Protein AF-A0A161J6Y2-F1 (afdb_monomer_lite)

Organism: NCBI:txid1221500

Radius of gyration: 26.98 Å; chains: 1; bounding box: 71×29×61 Å

Sequence (104 aa):
MTLVLTTNSKDEVVYITVKSNDSNDEGKLYDGTIPGEEVIFGKRAILKYDTTNKTLYYEYEDRPFTPEEKIQQLEAELTVSKEDNVSNMLAITELYEMILGGGA

Structure (mmCIF, N/CA/C/O backbone):
data_AF-A0A161J6Y2-F1
#
_entry.id   AF-A0A161J6Y2-F1
#
loop_
_atom_site.group_PDB
_atom_site.id
_atom_site.type_symbol
_atom_site.label_atom_id
_atom_site.label_alt_id
_atom_site.label_comp_id
_atom_site.label_asym_id
_atom_site.label_entity_id
_atom_site.label_seq_id
_atom_site.pdbx_PDB_ins_code
_atom_site.Cartn_x
_atom_site.Cartn_y
_atom_site.Cartn_z
_atom_site.occupancy
_atom_site.B_iso_or_equiv
_atom_site.auth_seq_id
_atom_site.auth_comp_id
_atom_site.auth_asym_id
_atom_site.auth_atom_id
_atom_site.pdbx_PDB_model_num
ATOM 1 N N . MET A 1 1 ? -16.263 -11.745 15.194 1.00 58.75 1 MET A N 1
ATOM 2 C CA . MET A 1 1 ? -15.990 -10.455 15.852 1.00 58.75 1 MET A CA 1
ATOM 3 C C . MET A 1 1 ? -16.229 -9.384 14.814 1.00 58.75 1 MET A C 1
ATOM 5 O O . MET A 1 1 ? -15.590 -9.423 13.769 1.00 58.75 1 MET A O 1
ATOM 9 N N . THR A 1 2 ? -17.194 -8.506 15.062 1.00 57.44 2 THR A N 1
ATOM 10 C CA . THR A 1 2 ? -17.635 -7.485 14.107 1.00 57.44 2 THR A CA 1
ATOM 11 C C . THR A 1 2 ? -17.410 -6.118 14.730 1.00 57.44 2 THR A C 1
ATOM 13 O O . THR A 1 2 ? -17.872 -5.858 15.842 1.00 57.44 2 THR A O 1
ATOM 16 N N . LEU A 1 3 ? -16.694 -5.247 14.023 1.00 65.00 3 LEU A N 1
ATOM 17 C CA . LEU A 1 3 ? -16.518 -3.853 14.416 1.00 65.00 3 LEU A CA 1
ATOM 18 C C . LEU A 1 3 ? -17.665 -3.038 13.820 1.00 65.00 3 LEU A C 1
ATOM 20 O O . LEU A 1 3 ? -17.924 -3.114 12.621 1.00 65.00 3 LEU A O 1
ATOM 24 N N . VAL A 1 4 ? -18.364 -2.282 14.662 1.00 68.69 4 VAL A N 1
ATOM 25 C CA . VAL A 1 4 ? -19.379 -1.320 14.230 1.00 68.69 4 VAL A CA 1
ATOM 26 C C . VAL A 1 4 ? -18.808 0.072 14.445 1.00 68.69 4 VAL A C 1
ATOM 28 O O . VAL A 1 4 ? -18.500 0.457 15.572 1.00 68.69 4 VAL A O 1
ATOM 31 N N . LEU A 1 5 ? -18.643 0.800 13.348 1.00 70.69 5 LEU A N 1
ATOM 32 C CA . LEU A 1 5 ? -18.169 2.177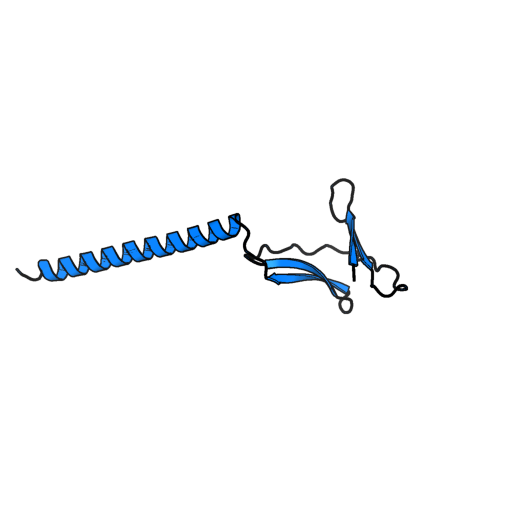 13.338 1.00 70.69 5 LEU A CA 1
ATOM 33 C C . LEU A 1 5 ? -19.388 3.098 13.454 1.00 70.69 5 LEU A C 1
ATOM 35 O O . LEU A 1 5 ? -20.336 2.957 12.683 1.00 70.69 5 LEU A O 1
ATOM 39 N N . THR A 1 6 ? -19.363 4.030 14.402 1.00 68.44 6 THR A N 1
ATOM 40 C CA . THR A 1 6 ? -20.361 5.101 14.505 1.00 68.44 6 THR A CA 1
ATOM 41 C C . THR A 1 6 ? -19.723 6.394 14.023 1.00 68.44 6 THR A C 1
ATOM 43 O O . THR A 1 6 ? -18.745 6.841 14.621 1.00 68.44 6 THR A O 1
ATOM 46 N N . THR A 1 7 ? -20.267 6.997 12.966 1.00 63.91 7 THR A N 1
ATOM 47 C CA . THR A 1 7 ? -19.792 8.269 12.405 1.00 63.91 7 THR A CA 1
ATOM 48 C C . THR A 1 7 ? -20.672 9.455 12.821 1.00 63.91 7 THR A C 1
ATOM 50 O O . THR A 1 7 ? -21.828 9.279 13.210 1.00 63.91 7 THR A O 1
ATOM 53 N N . ASN A 1 8 ? -20.122 10.675 12.786 1.00 67.56 8 ASN A N 1
ATOM 54 C CA . ASN A 1 8 ? -20.880 11.918 12.964 1.00 67.56 8 ASN A CA 1
ATOM 55 C C . ASN A 1 8 ? -21.504 12.385 11.633 1.00 67.56 8 ASN A C 1
ATOM 57 O O . ASN A 1 8 ? -21.364 11.747 10.595 1.00 67.56 8 ASN A O 1
ATOM 61 N N . SER A 1 9 ? -22.162 13.548 11.644 1.00 67.06 9 SER A N 1
ATOM 62 C CA . SER A 1 9 ? -22.773 14.157 10.452 1.00 67.06 9 SER A CA 1
ATOM 63 C C . SER A 1 9 ? -21.779 14.623 9.373 1.00 67.06 9 SER A C 1
ATOM 65 O O . SER A 1 9 ? -22.205 15.218 8.387 1.00 67.06 9 SER A O 1
ATOM 67 N N . LYS A 1 10 ? -20.471 14.433 9.580 1.00 68.31 10 LYS A N 1
ATOM 68 C CA . LYS A 1 10 ? -19.391 14.697 8.620 1.00 68.31 10 LYS A CA 1
ATOM 69 C C . LYS A 1 10 ? -18.697 13.407 8.157 1.00 68.31 10 LYS A C 1
ATOM 71 O O . LYS A 1 10 ? -17.611 13.485 7.597 1.00 68.31 10 LYS A O 1
ATOM 76 N N . ASP A 1 11 ? -19.290 12.245 8.434 1.00 62.75 11 ASP A N 1
ATOM 77 C CA . ASP A 1 11 ? -18.718 10.917 8.175 1.00 62.75 11 ASP A CA 1
ATOM 78 C C . ASP A 1 11 ? -17.394 10.630 8.914 1.00 62.75 11 ASP A C 1
ATOM 80 O O . ASP A 1 11 ? -16.688 9.671 8.605 1.00 62.75 11 ASP A O 1
ATOM 84 N N . GLU A 1 12 ? -17.070 11.400 9.957 1.00 55.62 12 GLU A N 1
ATOM 85 C CA . GLU A 1 12 ? -15.912 11.136 10.815 1.00 55.62 12 GLU A CA 1
ATOM 86 C C . GLU A 1 12 ? -16.287 10.085 11.864 1.00 55.62 12 GLU A C 1
ATOM 88 O O . GLU A 1 12 ? -17.325 10.204 12.522 1.00 55.62 12 GLU A O 1
ATOM 93 N N . VAL A 1 13 ? -15.454 9.059 12.052 1.00 61.81 13 VAL A N 1
ATOM 94 C CA . VAL A 1 13 ? -15.701 8.021 13.064 1.00 61.81 13 VAL A CA 1
ATOM 95 C C . VAL A 1 13 ? -15.553 8.618 14.466 1.00 61.81 13 VAL A C 1
ATOM 97 O O . VAL A 1 13 ? -14.504 9.149 14.819 1.00 61.81 13 VAL A O 1
ATOM 100 N N . VAL A 1 14 ? -16.609 8.503 15.268 1.00 59.06 14 VAL A N 1
ATOM 101 C CA . VAL A 1 14 ? -16.695 9.040 16.635 1.00 59.06 14 VAL A CA 1
ATOM 102 C C . VAL A 1 14 ? -16.450 7.951 17.671 1.00 59.06 14 VAL A C 1
ATOM 104 O O . VAL A 1 14 ? -15.758 8.184 18.653 1.00 59.06 14 VAL A O 1
ATOM 107 N N . TYR A 1 15 ? -17.002 6.754 17.450 1.00 60.53 15 TYR A N 1
ATOM 108 C CA . TYR A 1 15 ? -16.847 5.614 18.354 1.00 60.53 15 TYR A CA 1
ATOM 109 C C . TYR A 1 15 ? -16.748 4.308 17.572 1.00 60.53 15 TYR A C 1
ATOM 111 O O . TYR A 1 15 ? -17.427 4.122 16.558 1.00 60.53 15 TYR A O 1
ATOM 119 N N . ILE A 1 16 ? -15.954 3.371 18.092 1.00 65.38 16 ILE A N 1
ATOM 120 C CA . ILE A 1 16 ? -15.912 1.991 17.604 1.00 65.38 16 ILE A CA 1
ATOM 121 C C . ILE A 1 16 ? -16.551 1.094 18.656 1.00 65.38 16 ILE A C 1
ATOM 123 O O . ILE A 1 16 ? -16.098 1.042 19.799 1.00 65.38 16 ILE A O 1
ATOM 127 N N . THR A 1 17 ? -17.607 0.386 18.258 1.00 64.50 17 THR A N 1
ATOM 128 C CA . THR A 1 17 ? -18.232 -0.657 19.070 1.00 64.50 17 THR A CA 1
ATOM 129 C C . THR A 1 17 ? -17.706 -2.010 18.623 1.00 64.50 17 THR A C 1
ATOM 131 O O . THR A 1 17 ? -17.913 -2.432 17.483 1.00 64.50 17 THR A O 1
ATOM 134 N N . VAL A 1 18 ? -17.050 -2.716 19.535 1.00 63.25 18 VAL A N 1
ATOM 135 C CA . VAL A 1 18 ? -16.524 -4.056 19.277 1.00 63.25 18 VAL A CA 1
ATOM 136 C C . VAL A 1 18 ? -17.558 -5.095 19.701 1.00 63.25 18 VAL A C 1
ATOM 138 O O . VAL A 1 18 ? -17.784 -5.273 20.895 1.00 63.25 18 VAL A O 1
ATOM 141 N N . LYS A 1 19 ? -18.190 -5.790 18.748 1.00 61.78 19 LYS A N 1
ATOM 142 C CA . LYS A 1 19 ? -19.109 -6.901 19.044 1.00 61.78 19 LYS A CA 1
ATOM 143 C C . LYS A 1 19 ? -18.375 -8.237 18.937 1.00 61.78 19 LYS A C 1
ATOM 145 O O . LYS A 1 19 ? -17.887 -8.611 17.862 1.00 61.78 19 LYS A O 1
ATOM 150 N N . SER A 1 20 ? -18.297 -8.964 20.050 1.00 56.41 20 SER A N 1
ATOM 151 C CA . SER A 1 20 ? -17.911 -10.378 20.038 1.00 56.41 20 SER A CA 1
ATOM 152 C C . SER A 1 20 ? -19.020 -11.213 19.382 1.00 56.41 20 SER A C 1
ATOM 154 O O . SER A 1 20 ? -20.183 -10.817 19.395 1.00 56.41 20 SER A O 1
ATOM 156 N N . ASN A 1 21 ? -18.666 -12.351 18.774 1.00 55.97 21 ASN A N 1
ATOM 157 C CA . ASN A 1 21 ? -19.670 -13.296 18.257 1.00 55.97 21 ASN A CA 1
ATOM 158 C C . ASN A 1 21 ? -20.328 -14.105 19.388 1.00 55.97 21 ASN A C 1
ATOM 160 O O . ASN A 1 21 ? -21.360 -14.733 19.156 1.00 55.97 21 ASN A O 1
ATOM 164 N N . ASP A 1 22 ? -19.755 -14.079 20.593 1.00 56.56 22 ASP A N 1
ATOM 165 C CA . ASP A 1 22 ? -20.397 -14.626 21.779 1.00 56.56 22 ASP A CA 1
ATOM 166 C C . ASP A 1 22 ? -21.447 -13.641 22.285 1.00 56.56 22 ASP A C 1
ATOM 168 O O . ASP A 1 22 ? -21.185 -12.462 22.519 1.00 56.56 22 ASP A O 1
ATOM 172 N N . SER A 1 23 ? -22.672 -14.141 22.409 1.00 47.66 23 SER A N 1
ATOM 173 C CA . SER A 1 23 ? -23.917 -13.366 22.482 1.00 47.66 23 SER A CA 1
ATOM 174 C C . SER A 1 23 ? -24.115 -12.551 23.775 1.00 47.66 23 SER A C 1
ATOM 176 O O . SER A 1 23 ? -25.225 -12.091 24.018 1.00 47.66 23 SER A O 1
ATOM 178 N N . ASN A 1 24 ? -23.073 -12.362 24.592 1.00 48.22 24 ASN A N 1
ATOM 179 C CA . ASN A 1 24 ? -23.149 -11.751 25.925 1.00 48.22 24 ASN A CA 1
ATOM 180 C C . ASN A 1 24 ? -22.115 -10.645 26.206 1.00 48.22 24 ASN A C 1
ATOM 182 O O . ASN A 1 24 ? -22.154 -10.073 27.292 1.00 48.22 24 ASN A O 1
ATOM 186 N N . ASP A 1 25 ? -21.216 -10.309 25.276 1.00 47.06 25 ASP A N 1
ATOM 187 C CA . ASP A 1 25 ? -20.281 -9.200 25.502 1.00 47.06 25 ASP A CA 1
ATOM 188 C C . ASP A 1 25 ? -20.893 -7.876 25.034 1.00 47.06 25 ASP A C 1
ATOM 190 O O . ASP A 1 25 ? -20.991 -7.585 23.837 1.00 47.06 25 ASP A O 1
ATOM 194 N N . GLU A 1 26 ? -21.306 -7.068 26.011 1.00 49.06 26 GLU A N 1
ATOM 195 C CA . GLU A 1 26 ? -21.656 -5.664 25.829 1.00 49.06 26 GLU A CA 1
ATOM 196 C C . GLU A 1 26 ? -20.541 -4.966 25.040 1.00 49.06 26 GLU A C 1
ATOM 198 O O . GLU A 1 26 ? -19.361 -5.030 25.397 1.00 49.06 26 GLU A O 1
ATOM 203 N N . GLY A 1 27 ? -20.909 -4.346 23.916 1.00 52.59 27 GLY A N 1
ATOM 204 C CA . GLY A 1 27 ? -19.950 -3.745 23.001 1.00 52.59 27 GLY A CA 1
ATOM 205 C C . GLY A 1 27 ? -19.041 -2.758 23.729 1.00 52.59 27 GLY A C 1
ATOM 206 O O . GLY A 1 27 ? -19.506 -1.746 24.250 1.00 52.59 27 GLY A O 1
ATOM 207 N N . LYS A 1 28 ? -17.738 -3.050 23.773 1.00 58.28 28 LYS A N 1
ATOM 208 C CA . LYS A 1 28 ? -16.762 -2.157 24.402 1.00 58.28 28 LYS A CA 1
ATOM 209 C C . LYS A 1 28 ? -16.578 -0.932 23.513 1.00 58.28 28 LYS A C 1
ATOM 211 O O . LYS A 1 28 ? -16.240 -1.073 22.337 1.00 58.28 28 LYS A O 1
ATOM 216 N N . LEU A 1 29 ? -16.821 0.243 24.089 1.00 55.97 29 LEU A N 1
ATOM 217 C CA . LEU A 1 29 ? -16.549 1.533 23.468 1.00 55.97 29 LEU A CA 1
ATOM 218 C C . LEU A 1 29 ? -15.047 1.812 23.545 1.00 55.97 29 LEU A C 1
ATOM 220 O O . LEU A 1 29 ? -14.464 1.810 24.631 1.00 55.97 29 LEU A O 1
ATOM 224 N N . TYR A 1 30 ? -14.426 2.045 22.392 1.00 64.94 30 TYR A N 1
ATOM 225 C CA . TYR A 1 30 ? -13.104 2.658 22.333 1.00 64.94 30 TYR A CA 1
ATOM 226 C C . TYR A 1 30 ? -13.264 4.182 22.360 1.00 64.94 30 TYR A C 1
ATOM 228 O O . TYR A 1 30 ? -13.863 4.749 21.447 1.00 64.94 30 TYR A O 1
ATOM 236 N N . ASP A 1 31 ? -12.754 4.815 23.416 1.00 63.22 31 ASP A N 1
ATOM 237 C CA . ASP A 1 31 ? -12.712 6.272 23.591 1.00 63.22 31 ASP A CA 1
ATOM 238 C C . ASP A 1 31 ? -11.272 6.752 23.368 1.00 63.22 31 ASP A C 1
ATOM 240 O O . ASP A 1 31 ? -10.482 6.908 24.300 1.00 63.22 31 ASP A O 1
ATOM 244 N N . GLY A 1 32 ? -10.879 6.841 22.100 1.00 68.50 32 GLY A N 1
ATOM 245 C CA . GLY A 1 32 ? -9.525 7.202 21.703 1.00 68.50 32 GLY A CA 1
ATOM 246 C C . GLY A 1 32 ? -9.427 7.513 20.216 1.00 68.50 32 GLY A C 1
ATOM 247 O O . GLY A 1 32 ? -10.350 7.259 19.442 1.00 68.50 32 GLY A O 1
ATOM 248 N N . THR A 1 33 ? -8.287 8.063 19.806 1.00 71.56 33 THR A N 1
ATOM 249 C CA . THR A 1 33 ? -8.031 8.398 18.403 1.00 71.56 33 THR A CA 1
ATOM 250 C C . THR A 1 33 ? -7.767 7.133 17.593 1.00 71.56 33 THR A C 1
ATOM 252 O O . THR A 1 33 ? -6.958 6.291 17.984 1.00 71.56 33 THR A O 1
ATOM 255 N N . ILE A 1 34 ? -8.425 7.006 16.442 1.00 78.94 34 ILE A N 1
ATOM 256 C CA . ILE A 1 34 ? -8.149 5.925 15.493 1.00 78.94 34 ILE A CA 1
ATOM 257 C C . ILE A 1 34 ? -6.763 6.175 14.886 1.00 78.94 34 ILE A C 1
ATOM 259 O O . ILE A 1 34 ? -6.507 7.293 14.428 1.00 78.94 34 ILE A O 1
ATOM 263 N N . PRO A 1 35 ? -5.854 5.183 14.886 1.00 82.62 35 PRO A N 1
ATOM 264 C CA . PRO A 1 35 ? -4.566 5.339 14.225 1.00 82.62 35 PRO A CA 1
ATOM 265 C C . PRO A 1 35 ? -4.768 5.654 12.735 1.00 82.62 35 PRO A C 1
ATOM 267 O O . PRO A 1 35 ? -5.735 5.201 12.122 1.00 82.62 35 PRO A O 1
ATOM 270 N N . GLY A 1 36 ? -3.858 6.432 12.147 1.00 80.94 36 GLY A N 1
ATOM 271 C CA . GLY A 1 36 ? -3.837 6.626 10.696 1.00 80.94 36 GLY A CA 1
ATOM 272 C C . GLY A 1 36 ? -3.488 5.316 9.990 1.00 80.94 36 GLY A C 1
ATOM 273 O O . GLY A 1 36 ? -2.636 4.569 10.475 1.00 80.94 36 GLY A O 1
ATOM 274 N N . GLU A 1 37 ? -4.155 5.020 8.877 1.00 87.44 37 GLU A N 1
ATOM 275 C CA . GLU A 1 37 ? -3.764 3.899 8.018 1.00 87.44 37 GLU A CA 1
ATOM 276 C C . GLU A 1 37 ? -2.553 4.276 7.157 1.00 87.44 37 GLU A C 1
ATOM 278 O O . GLU A 1 37 ? -2.444 5.407 6.678 1.00 87.44 37 GLU A O 1
ATOM 283 N N . GLU A 1 38 ? -1.634 3.330 6.961 1.00 89.00 38 GLU A N 1
ATOM 284 C CA . GLU A 1 38 ? -0.542 3.471 6.000 1.00 89.00 38 GLU A CA 1
ATOM 285 C C . GLU A 1 38 ? -0.952 2.834 4.670 1.00 89.00 38 GLU A C 1
ATOM 287 O O . GLU A 1 38 ? -1.450 1.706 4.623 1.00 89.00 38 GLU A O 1
ATOM 292 N N . VAL A 1 39 ? -0.730 3.550 3.567 1.00 86.06 39 VAL A N 1
ATOM 293 C CA . VAL A 1 39 ? -0.994 3.018 2.229 1.00 86.06 39 VAL A CA 1
ATOM 294 C C . VAL 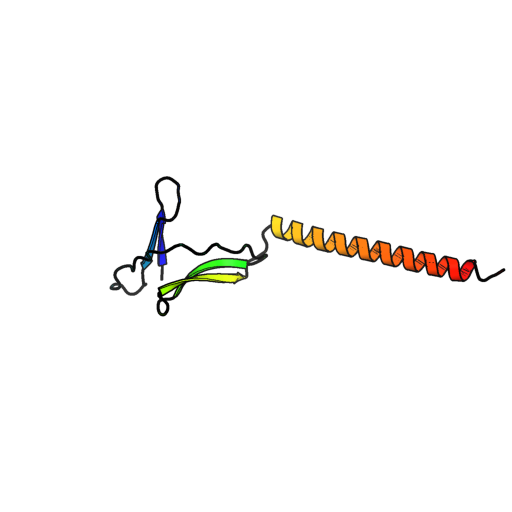A 1 39 ? 0.192 2.160 1.804 1.00 86.06 39 VAL A C 1
ATOM 296 O O . VAL A 1 39 ? 1.238 2.676 1.416 1.00 86.06 39 VAL A O 1
ATOM 299 N N . ILE A 1 40 ? 0.015 0.841 1.867 1.00 90.31 40 ILE A N 1
ATOM 300 C CA . ILE A 1 40 ? 1.026 -0.137 1.461 1.00 90.31 40 ILE A CA 1
ATOM 301 C C . ILE A 1 40 ? 0.560 -0.860 0.195 1.00 90.31 40 ILE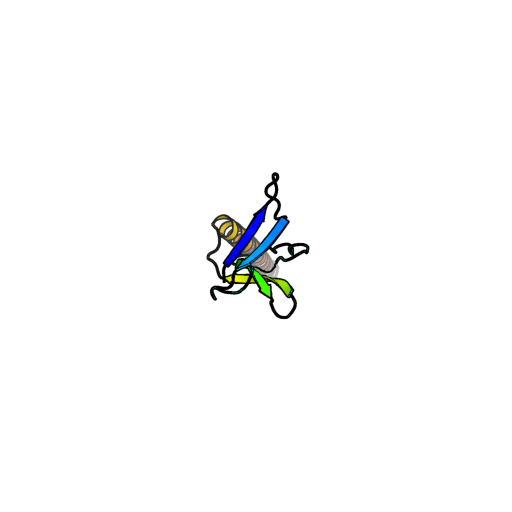 A C 1
ATOM 303 O O . ILE A 1 40 ? -0.510 -1.473 0.153 1.00 90.31 40 ILE A O 1
ATOM 307 N N . PHE A 1 41 ? 1.406 -0.809 -0.830 1.00 90.50 41 PHE A N 1
ATOM 308 C CA . PHE A 1 41 ? 1.194 -1.440 -2.130 1.00 90.50 41 PHE A CA 1
ATOM 309 C C . PHE A 1 41 ? 0.874 -2.932 -2.009 1.00 90.50 41 PHE A C 1
ATOM 311 O O . PHE A 1 41 ? 1.604 -3.686 -1.365 1.00 90.50 41 PHE A O 1
ATOM 318 N N . GLY A 1 42 ? -0.223 -3.365 -2.638 1.00 91.69 42 GLY A N 1
ATOM 319 C CA . GLY A 1 42 ? -0.642 -4.771 -2.608 1.00 91.69 42 GLY A CA 1
ATOM 320 C C . GLY A 1 42 ? -1.101 -5.257 -1.228 1.00 91.69 42 GLY A C 1
ATOM 321 O O . GLY A 1 42 ? -1.307 -6.454 -1.033 1.00 91.69 42 GLY A O 1
ATOM 322 N N . LYS A 1 43 ? -1.299 -4.352 -0.263 1.00 92.94 43 LYS A N 1
ATOM 323 C CA . LYS A 1 43 ? -1.855 -4.672 1.052 1.00 92.94 43 LYS A CA 1
ATOM 324 C C . LYS A 1 43 ? -3.198 -3.985 1.262 1.00 92.94 43 LYS A C 1
ATOM 326 O O . LYS A 1 43 ? -3.467 -2.897 0.747 1.00 92.94 43 LYS A O 1
ATOM 331 N N . ARG A 1 44 ? -4.075 -4.640 2.017 1.00 86.75 44 ARG A N 1
ATOM 332 C CA . ARG A 1 44 ? -5.286 -4.030 2.576 1.00 86.75 44 ARG A CA 1
ATOM 333 C C . ARG A 1 44 ? -5.100 -3.841 4.071 1.00 86.75 44 ARG A C 1
ATOM 335 O O . ARG A 1 44 ? -4.702 -4.781 4.755 1.00 86.75 44 ARG A O 1
ATOM 342 N N . ALA A 1 45 ? -5.402 -2.645 4.559 1.00 85.69 45 ALA A N 1
ATOM 343 C CA . ALA A 1 45 ? -5.411 -2.356 5.980 1.00 85.69 45 ALA A CA 1
ATOM 344 C C . ALA A 1 45 ? -6.718 -2.878 6.593 1.00 85.69 45 ALA A C 1
ATOM 346 O O . ALA A 1 45 ? -7.813 -2.553 6.132 1.00 85.69 45 ALA A O 1
ATOM 347 N N . ILE A 1 46 ? -6.612 -3.714 7.623 1.00 83.12 46 ILE A N 1
ATOM 348 C CA . ILE A 1 46 ? -7.752 -4.208 8.395 1.00 83.12 46 ILE A CA 1
ATOM 349 C C . ILE A 1 46 ? -7.608 -3.691 9.813 1.00 83.12 46 ILE A C 1
ATOM 351 O O . ILE A 1 46 ? -6.719 -4.115 10.551 1.00 83.12 46 ILE A O 1
ATOM 355 N N . LEU A 1 47 ? -8.495 -2.777 10.197 1.00 81.44 47 LEU A N 1
ATOM 356 C CA . LEU A 1 47 ? -8.541 -2.274 11.560 1.00 81.44 47 LEU A CA 1
ATOM 357 C C . LEU A 1 47 ? -8.971 -3.402 12.505 1.00 81.44 47 LEU A C 1
ATOM 359 O O . LEU A 1 47 ? -10.034 -4.002 12.334 1.00 81.44 47 LEU A O 1
ATOM 363 N N . LYS A 1 48 ? -8.146 -3.681 13.509 1.00 80.19 48 LYS A N 1
ATOM 364 C CA . LYS A 1 48 ? -8.390 -4.659 14.569 1.00 80.19 48 LYS A CA 1
ATOM 365 C C . LYS A 1 48 ? -8.264 -3.993 15.936 1.00 80.19 48 LYS A C 1
ATOM 367 O O . LYS A 1 48 ? -7.665 -2.931 16.090 1.00 80.19 48 LYS A O 1
ATOM 372 N N . TYR A 1 49 ? -8.869 -4.630 16.934 1.00 77.06 49 TYR A N 1
ATOM 373 C CA . TYR A 1 49 ? -8.823 -4.193 18.325 1.00 77.06 49 TYR A CA 1
ATOM 374 C C . TYR A 1 49 ? -8.099 -5.236 19.171 1.00 77.06 49 TYR A C 1
ATOM 376 O O . TYR A 1 49 ? -8.504 -6.399 19.205 1.00 77.06 49 TYR A O 1
ATOM 384 N N . ASP A 1 50 ? -7.041 -4.820 19.859 1.00 79.56 50 ASP A N 1
ATOM 385 C CA . ASP A 1 50 ? -6.338 -5.640 20.835 1.00 79.56 50 ASP A CA 1
ATOM 386 C C . ASP A 1 50 ? -7.071 -5.561 22.178 1.00 79.56 50 ASP A C 1
ATOM 388 O O . ASP A 1 50 ? -7.074 -4.531 22.850 1.00 79.56 50 ASP A O 1
ATOM 392 N N . THR A 1 51 ? -7.688 -6.664 22.598 1.00 76.06 51 THR A N 1
ATOM 393 C CA . THR A 1 51 ? -8.413 -6.740 23.874 1.00 76.06 51 THR A CA 1
ATOM 394 C C . THR A 1 51 ? -7.504 -6.711 25.100 1.00 76.06 51 THR A C 1
ATOM 396 O O . THR A 1 51 ? -7.979 -6.392 26.190 1.00 76.06 51 THR A O 1
ATOM 399 N N . THR A 1 52 ? -6.225 -7.056 24.938 1.00 79.31 52 THR A N 1
ATOM 400 C CA . THR A 1 52 ? -5.224 -7.093 26.012 1.00 79.31 52 THR A CA 1
ATOM 401 C C . THR A 1 52 ? -4.744 -5.684 26.312 1.00 79.31 52 THR A C 1
ATOM 403 O O . THR A 1 52 ? -4.832 -5.217 27.446 1.00 79.31 52 THR A O 1
ATOM 406 N N . ASN A 1 53 ? -4.299 -4.986 25.268 1.00 78.4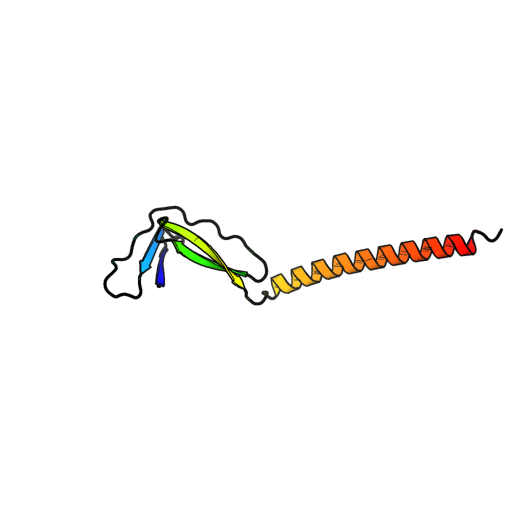4 53 ASN A N 1
ATOM 407 C CA . ASN A 1 53 ? -3.747 -3.639 25.378 1.00 78.44 53 ASN A CA 1
ATOM 408 C C . ASN A 1 53 ? -4.818 -2.546 25.270 1.00 78.44 53 ASN A C 1
ATOM 410 O O . ASN A 1 53 ? -4.542 -1.383 25.554 1.00 78.44 53 ASN A O 1
ATOM 414 N N . LYS A 1 54 ? -6.052 -2.920 24.907 1.00 76.25 54 LYS A N 1
ATOM 415 C CA . LYS A 1 54 ? -7.180 -2.016 24.652 1.00 76.25 54 LYS A CA 1
ATOM 416 C C . LYS A 1 54 ? -6.864 -0.966 23.585 1.00 76.25 54 LYS A C 1
ATOM 418 O O . LYS A 1 54 ? -7.326 0.168 23.684 1.00 76.25 54 LYS A O 1
ATOM 423 N N . THR A 1 55 ? -6.096 -1.340 22.565 1.00 76.44 55 THR A N 1
ATOM 424 C CA . THR A 1 55 ? -5.634 -0.451 21.490 1.00 76.44 55 THR A CA 1
ATOM 425 C C . THR A 1 55 ? -6.163 -0.891 20.129 1.00 76.44 55 THR A C 1
ATOM 427 O O . THR A 1 55 ? -6.406 -2.072 19.885 1.00 76.44 55 THR A O 1
ATOM 430 N N . LEU A 1 56 ? -6.349 0.072 19.228 1.00 81.62 56 LEU A N 1
ATOM 431 C CA . LEU A 1 56 ? -6.609 -0.193 17.816 1.00 81.62 56 LEU A CA 1
ATOM 432 C C . LEU A 1 56 ? -5.287 -0.335 17.060 1.00 81.62 56 LEU A C 1
ATOM 434 O O . LEU A 1 56 ? -4.336 0.395 17.337 1.00 81.62 56 LEU A O 1
ATOM 438 N N . TYR A 1 57 ? -5.241 -1.245 16.092 1.00 84.12 57 TYR A N 1
ATOM 439 C CA . TYR A 1 57 ? -4.101 -1.424 15.195 1.00 84.12 57 TYR A CA 1
ATOM 440 C C . TYR A 1 57 ? -4.567 -1.882 13.812 1.00 84.12 57 TYR A C 1
ATOM 442 O O . TYR A 1 57 ? -5.645 -2.459 13.681 1.00 84.12 57 TYR A O 1
ATOM 450 N N . TYR A 1 58 ? -3.751 -1.644 12.786 1.00 86.75 58 TYR A N 1
ATOM 451 C CA . TYR A 1 58 ? -3.988 -2.194 11.453 1.00 86.75 58 TYR A CA 1
ATOM 452 C C . TYR A 1 58 ? -3.186 -3.470 11.250 1.00 86.75 58 TYR A C 1
ATOM 454 O O . TYR A 1 58 ? -1.982 -3.512 11.499 1.00 86.75 58 TYR A O 1
ATOM 462 N N . GLU A 1 59 ? -3.862 -4.500 10.761 1.00 87.12 59 GLU A N 1
ATOM 463 C CA . GLU A 1 59 ? -3.225 -5.674 10.185 1.00 87.12 59 GLU A CA 1
ATOM 464 C C . GLU A 1 59 ? -3.246 -5.558 8.662 1.00 87.12 59 GLU A C 1
ATOM 466 O O . GLU A 1 59 ? -4.284 -5.257 8.072 1.00 87.12 59 GLU A O 1
ATOM 471 N N . TYR A 1 60 ? -2.095 -5.779 8.030 1.00 91.12 60 TYR A N 1
ATOM 472 C CA . TYR A 1 60 ? -1.930 -5.632 6.588 1.00 91.12 60 TYR A CA 1
ATOM 473 C C . TYR A 1 60 ? -1.932 -6.996 5.910 1.00 91.12 60 TYR A C 1
ATOM 475 O O . TYR A 1 60 ? -0.945 -7.733 5.949 1.00 91.12 60 TYR A O 1
ATOM 483 N N . GLU A 1 61 ? -3.039 -7.317 5.254 1.00 89.38 61 GLU A N 1
ATOM 484 C CA . GLU A 1 61 ? -3.183 -8.564 4.509 1.00 89.38 61 GLU A CA 1
ATOM 485 C C . GLU A 1 61 ? -2.864 -8.367 3.030 1.00 89.38 61 GLU A C 1
ATOM 487 O O . GLU A 1 61 ? -3.098 -7.293 2.471 1.00 89.38 61 GLU A O 1
ATOM 492 N N . ASP A 1 62 ? -2.359 -9.416 2.383 1.00 93.94 62 ASP A N 1
ATOM 493 C CA . ASP A 1 62 ? -2.129 -9.417 0.940 1.00 93.94 62 ASP A CA 1
ATOM 494 C C . ASP A 1 62 ? -3.434 -9.243 0.162 1.00 93.94 62 ASP A C 1
ATOM 496 O O . ASP A 1 62 ? -4.451 -9.888 0.430 1.00 93.94 62 ASP A O 1
ATOM 500 N N . ARG A 1 63 ? -3.383 -8.386 -0.854 1.00 91.12 63 ARG A N 1
ATOM 501 C CA . ARG A 1 63 ? -4.422 -8.256 -1.867 1.00 91.12 63 ARG A CA 1
ATOM 502 C C . ARG A 1 63 ? -3.796 -8.109 -3.251 1.00 91.12 63 ARG A C 1
ATOM 504 O O . ARG A 1 63 ? -2.652 -7.677 -3.377 1.00 91.12 63 ARG A O 1
ATOM 511 N N . PRO A 1 64 ? -4.554 -8.402 -4.315 1.00 90.44 64 PRO A N 1
ATOM 512 C CA . PRO A 1 64 ? -4.153 -7.993 -5.648 1.00 90.44 64 PRO A CA 1
ATOM 513 C C . PRO A 1 64 ? -3.915 -6.479 -5.700 1.00 90.44 64 PRO A C 1
ATOM 515 O O . PRO A 1 64 ? -4.635 -5.697 -5.064 1.00 90.44 64 PRO A O 1
ATOM 518 N N . PHE A 1 65 ? -2.920 -6.080 -6.487 1.00 89.44 65 PHE A N 1
ATOM 519 C CA . PHE A 1 65 ? -2.702 -4.679 -6.820 1.00 89.44 65 PHE A CA 1
ATOM 520 C C . PHE A 1 65 ? -3.949 -4.082 -7.465 1.00 89.44 65 PHE A C 1
ATOM 522 O O . PHE A 1 65 ? -4.611 -4.737 -8.280 1.00 89.44 65 PHE A O 1
ATOM 529 N N . THR A 1 66 ? -4.249 -2.829 -7.130 1.00 90.81 66 THR A N 1
ATOM 530 C CA . THR A 1 66 ? -5.206 -2.064 -7.929 1.00 90.81 66 THR A CA 1
ATOM 531 C C . THR A 1 66 ? -4.601 -1.771 -9.307 1.00 90.81 66 THR A C 1
ATOM 533 O O . THR A 1 66 ? -3.378 -1.847 -9.481 1.00 90.81 66 THR A O 1
ATOM 536 N N . PRO A 1 67 ? -5.424 -1.440 -10.316 1.00 90.31 67 PRO A N 1
ATOM 537 C CA . PRO A 1 67 ? -4.918 -1.004 -11.614 1.00 90.31 67 PRO A CA 1
ATOM 538 C C . PRO A 1 67 ? -3.913 0.150 -11.504 1.00 90.31 67 PRO A C 1
ATOM 540 O O . PRO A 1 67 ? -2.877 0.115 -12.160 1.00 90.31 67 PRO A O 1
ATOM 543 N N . GLU A 1 68 ? -4.178 1.128 -10.640 1.00 91.00 68 GLU A N 1
ATOM 544 C CA . GLU A 1 68 ? -3.328 2.303 -10.423 1.00 91.00 68 GLU A CA 1
ATOM 545 C C . GLU A 1 68 ? -1.993 1.922 -9.785 1.00 91.00 68 GLU A C 1
ATOM 547 O O . GLU A 1 68 ? -0.943 2.385 -10.225 1.00 91.00 68 GLU A O 1
ATOM 552 N N . GLU A 1 69 ? -2.013 1.042 -8.783 1.00 90.62 69 GLU A N 1
ATOM 553 C CA . GLU A 1 69 ? -0.786 0.535 -8.172 1.00 90.62 69 GLU A CA 1
ATOM 554 C C . GLU A 1 69 ? 0.053 -0.256 -9.176 1.00 90.62 69 GLU A C 1
ATOM 556 O O . GLU A 1 69 ? 1.274 -0.125 -9.228 1.00 90.62 69 GLU A O 1
ATOM 561 N N . LYS A 1 70 ? -0.603 -1.060 -10.015 1.00 92.88 70 LYS A N 1
ATOM 562 C CA . LYS A 1 70 ? 0.078 -1.814 -11.062 1.00 92.88 70 LYS A CA 1
ATOM 563 C C . LYS A 1 70 ? 0.707 -0.888 -12.102 1.00 92.88 70 LYS A C 1
ATOM 565 O O . LYS A 1 70 ? 1.811 -1.164 -12.557 1.00 92.88 70 LYS A O 1
ATOM 570 N N . ILE A 1 71 ? 0.031 0.202 -12.466 1.00 93.69 71 ILE A N 1
ATOM 571 C CA . ILE A 1 71 ? 0.588 1.225 -13.359 1.00 93.69 71 ILE A CA 1
ATOM 572 C C . ILE A 1 71 ? 1.827 1.853 -12.722 1.00 93.69 71 ILE A C 1
ATOM 574 O O . ILE A 1 71 ? 2.875 1.850 -13.355 1.00 93.69 71 ILE A O 1
ATOM 578 N N . GLN A 1 72 ? 1.751 2.289 -11.463 1.00 92.50 72 GLN A N 1
ATOM 579 C CA . GLN A 1 72 ? 2.898 2.885 -10.769 1.00 92.50 72 GLN A CA 1
ATOM 580 C C . GLN A 1 72 ? 4.083 1.916 -10.668 1.00 92.50 72 GLN A C 1
ATOM 582 O O . GLN A 1 72 ? 5.227 2.306 -10.896 1.00 92.50 72 GLN A O 1
ATOM 587 N N . GLN A 1 73 ? 3.818 0.637 -10.388 1.00 91.88 73 GLN A N 1
ATOM 588 C CA . GLN A 1 73 ? 4.851 -0.397 -10.379 1.00 91.88 73 GLN A CA 1
ATOM 589 C C . GLN A 1 73 ? 5.511 -0.552 -11.758 1.00 91.88 73 GLN A C 1
ATOM 591 O O . GLN A 1 73 ? 6.737 -0.571 -11.854 1.00 91.88 73 GLN A O 1
ATOM 596 N N . LEU A 1 74 ? 4.710 -0.635 -12.824 1.00 94.00 74 LEU A N 1
ATOM 597 C CA . LEU A 1 74 ? 5.208 -0.782 -14.193 1.00 94.00 74 LEU A CA 1
ATOM 598 C C . LEU A 1 74 ? 5.962 0.463 -14.676 1.00 94.00 74 LEU A C 1
ATOM 600 O O . LEU A 1 74 ? 6.943 0.339 -15.403 1.00 94.00 74 LEU A O 1
ATOM 604 N N . GLU A 1 75 ? 5.537 1.661 -14.281 1.00 95.06 75 GLU A N 1
ATOM 605 C CA . GLU A 1 75 ? 6.225 2.916 -14.597 1.00 95.06 75 GLU A CA 1
ATOM 606 C C . GLU A 1 75 ? 7.587 3.009 -13.901 1.00 95.06 75 GLU A C 1
ATOM 608 O O . GLU A 1 75 ? 8.571 3.425 -14.523 1.00 95.06 75 GLU A O 1
ATOM 613 N N . ALA A 1 76 ? 7.667 2.572 -12.641 1.00 93.25 76 ALA A N 1
ATOM 614 C CA . ALA A 1 76 ? 8.927 2.486 -11.913 1.00 93.25 76 ALA A CA 1
ATOM 615 C C . ALA A 1 76 ? 9.885 1.483 -12.579 1.00 93.25 76 ALA A C 1
ATOM 617 O O . ALA A 1 76 ? 11.035 1.820 -12.856 1.00 93.25 76 ALA A O 1
ATOM 618 N N . GLU A 1 77 ? 9.399 0.286 -12.917 1.00 94.44 77 GLU A N 1
ATOM 619 C CA . GLU A 1 77 ? 10.192 -0.741 -13.603 1.00 94.44 77 GLU A CA 1
ATOM 620 C C . GLU A 1 77 ? 10.664 -0.275 -14.989 1.00 94.44 77 GLU A C 1
ATOM 622 O O . GLU A 1 77 ? 11.830 -0.448 -15.351 1.00 94.44 77 GLU A O 1
ATOM 627 N N . LEU A 1 78 ? 9.791 0.388 -15.752 1.00 95.12 78 LEU A N 1
ATOM 628 C CA . LEU A 1 78 ? 10.133 0.946 -17.058 1.00 95.12 78 LEU A CA 1
ATOM 629 C C . LEU A 1 78 ? 11.214 2.027 -16.954 1.00 95.12 78 LEU A C 1
ATOM 631 O O . LEU A 1 78 ? 12.050 2.144 -17.849 1.00 95.12 78 LEU A O 1
ATOM 635 N N . THR A 1 79 ? 11.187 2.830 -15.892 1.00 96.38 79 THR A N 1
ATOM 636 C CA . THR A 1 79 ? 12.182 3.883 -15.661 1.00 96.38 79 THR A CA 1
ATOM 637 C C . THR A 1 79 ? 13.553 3.272 -15.403 1.00 96.38 79 THR A C 1
ATOM 639 O O . THR A 1 79 ? 14.493 3.592 -16.127 1.00 96.38 79 THR A O 1
ATOM 642 N N . VAL A 1 80 ? 13.637 2.310 -14.480 1.00 96.12 80 VAL A N 1
ATOM 643 C CA . VAL A 1 80 ? 14.883 1.582 -14.189 1.00 96.12 80 VAL A CA 1
ATOM 644 C C . VAL A 1 80 ? 15.412 0.885 -15.445 1.00 96.12 80 VAL A C 1
ATOM 646 O O . VAL A 1 80 ? 16.571 1.044 -15.814 1.00 96.12 80 VAL A O 1
ATOM 649 N N . SER A 1 81 ? 14.546 0.193 -16.188 1.00 96.00 81 SER A N 1
ATOM 650 C CA . SER A 1 81 ? 14.951 -0.497 -17.417 1.00 96.00 81 SER A CA 1
ATOM 651 C C . SER A 1 81 ? 15.470 0.457 -18.503 1.00 96.00 81 SER A C 1
ATOM 653 O O . SER A 1 81 ? 16.376 0.113 -19.268 1.00 96.00 81 SER A O 1
ATOM 655 N N . LYS A 1 82 ? 14.918 1.672 -18.602 1.00 95.75 82 LYS A N 1
ATOM 656 C CA . LYS A 1 82 ? 15.423 2.696 -19.528 1.00 95.75 82 LYS A CA 1
ATOM 657 C C . LYS A 1 82 ? 16.800 3.199 -19.111 1.00 95.75 82 LYS A C 1
ATOM 659 O O . LYS A 1 82 ? 17.653 3.364 -19.980 1.00 95.75 82 LYS A O 1
ATOM 664 N N . GLU A 1 83 ? 17.014 3.423 -17.820 1.00 96.00 83 GLU A N 1
ATOM 665 C CA . GLU A 1 83 ? 18.311 3.836 -17.280 1.00 96.00 83 GLU A CA 1
ATOM 666 C C . GLU A 1 83 ? 19.388 2.780 -17.552 1.00 96.00 83 GLU A C 1
ATOM 668 O O . GLU A 1 83 ? 20.443 3.113 -18.095 1.00 96.00 83 GLU A O 1
ATOM 673 N N . ASP A 1 84 ? 19.082 1.504 -17.307 1.00 95.44 84 ASP A N 1
ATOM 674 C CA . ASP A 1 84 ? 19.985 0.386 -17.594 1.00 95.44 84 ASP A CA 1
ATOM 675 C C . ASP A 1 84 ? 20.343 0.307 -19.084 1.00 95.44 84 ASP A C 1
ATOM 677 O O . ASP A 1 84 ? 21.505 0.132 -19.454 1.00 95.44 84 ASP A O 1
ATOM 681 N N . ASN A 1 85 ? 19.358 0.477 -19.972 1.00 95.50 85 ASN A N 1
ATOM 682 C CA . ASN A 1 85 ? 19.601 0.472 -21.415 1.00 95.50 85 ASN A CA 1
ATOM 683 C C . ASN A 1 85 ? 20.509 1.625 -21.860 1.00 95.50 85 ASN A C 1
ATOM 685 O O . ASN A 1 85 ? 21.400 1.417 -22.685 1.00 95.50 85 ASN A O 1
ATOM 689 N N . VAL A 1 86 ? 20.310 2.830 -21.318 1.00 96.81 86 VAL A N 1
ATOM 690 C CA . VAL A 1 86 ? 21.173 3.982 -21.614 1.00 96.81 86 VAL A CA 1
ATOM 691 C C . VAL A 1 86 ? 22.585 3.738 -21.093 1.00 96.81 86 VAL A C 1
ATOM 693 O O . VAL A 1 86 ? 23.544 3.952 -21.831 1.00 96.81 86 VAL A O 1
ATOM 696 N N . SER A 1 87 ? 22.722 3.244 -19.861 1.00 95.94 87 SER A N 1
ATOM 697 C CA . SER A 1 87 ? 24.021 2.919 -19.268 1.00 95.94 87 SER A CA 1
ATOM 698 C C . SER A 1 87 ? 24.783 1.889 -20.108 1.00 95.94 87 SER A C 1
ATOM 700 O O . SER A 1 87 ? 25.943 2.108 -20.460 1.00 95.94 87 SER A O 1
ATOM 702 N N . ASN A 1 88 ? 24.104 0.823 -20.536 1.00 95.69 88 ASN A N 1
ATOM 703 C CA . ASN A 1 88 ? 24.683 -0.186 -21.417 1.00 95.69 88 ASN A CA 1
ATOM 704 C C . ASN A 1 88 ? 25.108 0.406 -22.764 1.00 95.69 88 ASN A C 1
ATOM 706 O O . ASN A 1 88 ? 26.197 0.110 -23.251 1.00 95.69 88 ASN A O 1
ATOM 710 N N . MET A 1 89 ? 24.282 1.263 -23.369 1.00 94.75 89 MET A N 1
ATOM 711 C CA . MET A 1 89 ? 24.617 1.912 -24.637 1.00 94.75 89 MET A CA 1
ATOM 712 C C . MET A 1 89 ? 25.853 2.818 -24.511 1.00 94.75 89 MET A C 1
ATOM 714 O O . MET A 1 89 ? 26.692 2.833 -25.415 1.00 94.75 89 MET A O 1
ATOM 718 N N . LEU A 1 90 ? 25.994 3.538 -23.395 1.00 95.38 90 LEU A N 1
ATOM 719 C CA . LEU A 1 90 ? 27.173 4.361 -23.114 1.00 95.38 90 LEU A CA 1
ATOM 720 C C . LEU A 1 90 ? 28.429 3.497 -22.968 1.00 95.38 90 LEU A C 1
ATOM 722 O O . LEU A 1 90 ? 29.405 3.735 -23.672 1.00 95.38 90 LEU A O 1
ATOM 726 N N . ALA A 1 91 ? 28.370 2.435 -22.161 1.00 94.81 91 ALA A N 1
ATOM 727 C CA . ALA A 1 91 ? 29.491 1.511 -21.989 1.00 94.81 91 ALA A CA 1
ATOM 728 C C . ALA A 1 91 ? 29.917 0.862 -23.318 1.00 94.81 91 ALA A C 1
ATOM 730 O O . ALA A 1 91 ? 31.104 0.746 -23.615 1.00 94.81 91 ALA A O 1
ATOM 731 N N . ILE A 1 92 ? 28.952 0.474 -24.158 1.00 93.94 92 ILE A N 1
ATOM 732 C CA . ILE A 1 92 ? 29.223 -0.055 -25.500 1.00 93.94 92 ILE A CA 1
ATOM 733 C C . ILE A 1 92 ? 29.934 0.993 -26.366 1.00 93.94 92 ILE A C 1
ATOM 735 O O . ILE A 1 92 ? 30.893 0.661 -27.062 1.00 93.94 92 ILE A O 1
ATOM 739 N N . THR A 1 93 ? 29.490 2.249 -26.322 1.00 93.38 93 THR A N 1
ATOM 740 C CA . THR A 1 93 ? 30.094 3.344 -27.098 1.00 93.38 93 THR A CA 1
ATOM 741 C C . THR A 1 93 ? 31.542 3.590 -26.675 1.00 93.38 93 THR A C 1
ATOM 743 O O . THR A 1 93 ? 32.422 3.641 -27.531 1.00 93.38 93 THR A O 1
ATOM 746 N N . GLU A 1 94 ? 31.816 3.638 -25.370 1.00 92.88 94 GLU A N 1
ATOM 747 C CA . GLU A 1 94 ? 33.173 3.789 -24.828 1.00 92.88 94 GLU A CA 1
ATOM 748 C C . GLU A 1 94 ? 34.098 2.639 -25.260 1.00 92.88 94 GLU A C 1
ATOM 750 O O . GLU A 1 94 ? 35.251 2.860 -25.639 1.00 92.88 94 GLU A O 1
ATOM 755 N N . LEU A 1 95 ? 33.591 1.399 -25.271 1.00 92.25 95 LEU A N 1
ATOM 756 C CA . LEU A 1 95 ? 34.341 0.243 -25.770 1.00 92.25 95 LEU A CA 1
ATOM 757 C C . LEU A 1 95 ? 34.650 0.362 -27.269 1.00 92.25 95 LEU A C 1
ATOM 759 O O . LEU A 1 95 ? 35.769 0.057 -27.687 1.00 92.25 95 LEU A O 1
ATOM 763 N N . TYR A 1 96 ? 33.692 0.817 -28.081 1.00 91.94 96 TYR A N 1
ATOM 764 C CA . TYR A 1 96 ? 33.925 1.054 -29.508 1.00 91.94 96 TYR A CA 1
ATOM 765 C C . TYR A 1 96 ? 34.983 2.134 -29.745 1.00 91.94 96 TYR A C 1
ATOM 767 O O . TYR A 1 96 ? 35.867 1.937 -30.579 1.00 91.94 96 TYR A O 1
ATOM 775 N N . GLU A 1 97 ? 34.935 3.241 -29.003 1.00 92.88 97 GLU A N 1
ATOM 776 C CA . GLU A 1 97 ? 35.940 4.305 -29.082 1.00 92.88 97 GLU A CA 1
ATOM 777 C C . GLU A 1 97 ? 37.331 3.811 -28.676 1.00 92.88 97 GLU A C 1
ATOM 779 O O . GLU A 1 97 ? 38.311 4.133 -29.344 1.00 92.88 97 GLU A O 1
ATOM 784 N N . MET A 1 98 ? 37.437 2.970 -27.645 1.00 88.31 98 MET A N 1
ATOM 785 C CA . MET A 1 98 ? 38.714 2.385 -27.226 1.00 88.31 98 MET A CA 1
ATOM 786 C C . MET A 1 98 ? 39.312 1.458 -28.295 1.00 88.31 98 MET A C 1
ATOM 788 O O . MET A 1 98 ? 40.515 1.504 -28.555 1.00 88.31 98 MET A O 1
ATOM 792 N N . ILE A 1 99 ? 38.480 0.632 -28.938 1.00 89.25 99 ILE A N 1
ATOM 793 C CA . ILE A 1 99 ? 38.914 -0.300 -29.990 1.00 89.25 99 ILE A CA 1
ATOM 794 C C . ILE A 1 99 ? 39.321 0.452 -31.265 1.00 89.25 99 ILE A C 1
ATOM 796 O O . ILE A 1 99 ? 40.312 0.093 -31.898 1.00 89.25 99 ILE A O 1
ATOM 800 N N . LEU A 1 100 ? 38.566 1.482 -31.656 1.00 85.06 100 LEU A N 1
ATOM 801 C CA . LEU A 1 100 ? 38.791 2.223 -32.903 1.00 85.06 100 LEU A CA 1
ATOM 802 C C . LEU A 1 100 ? 39.825 3.352 -32.758 1.00 85.06 100 LEU A C 1
ATOM 804 O O . LEU A 1 100 ? 40.535 3.652 -33.714 1.00 85.06 100 LEU A O 1
ATOM 808 N N . GLY A 1 101 ? 39.929 3.967 -31.579 1.00 68.00 101 GLY A N 1
ATOM 809 C CA . GLY A 1 101 ? 40.851 5.065 -31.275 1.00 68.00 101 GLY A CA 1
ATOM 810 C C . GLY A 1 101 ? 42.262 4.623 -30.869 1.00 68.00 101 GLY A C 1
ATOM 811 O O . GLY A 1 101 ? 43.187 5.424 -30.947 1.00 68.00 101 GLY A O 1
ATOM 812 N N . GLY A 1 102 ? 42.460 3.357 -30.482 1.00 60.44 102 GLY A N 1
ATOM 813 C CA . GLY A 1 102 ? 43.773 2.788 -30.139 1.00 60.44 102 GLY A CA 1
ATOM 814 C C .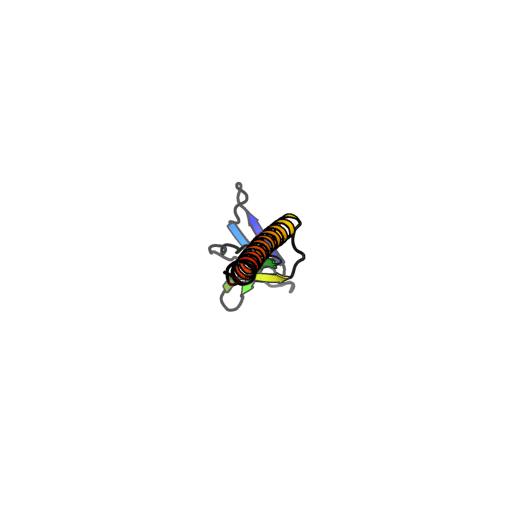 GLY A 1 102 ? 44.622 2.320 -31.334 1.00 60.44 102 GLY A C 1
ATOM 815 O O . GLY A 1 102 ? 45.639 1.661 -31.129 1.00 60.44 102 GLY A O 1
ATOM 816 N N . GLY A 1 103 ? 44.195 2.603 -32.571 1.00 58.50 103 GLY A N 1
ATOM 817 C CA . GLY A 1 103 ? 44.812 2.130 -33.818 1.00 58.50 103 GLY A CA 1
ATOM 818 C C . GLY A 1 103 ? 45.552 3.193 -34.643 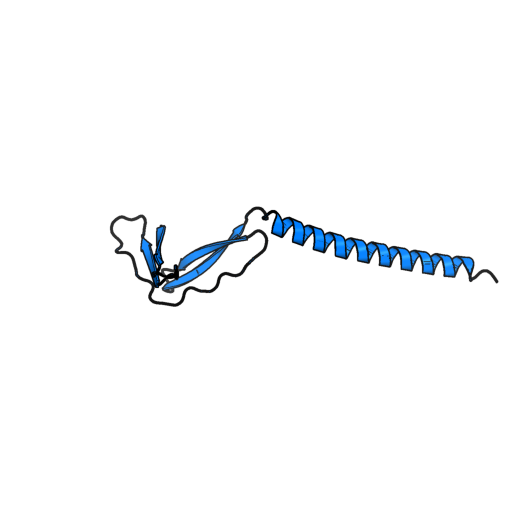1.00 58.50 103 GLY A C 1
ATOM 819 O O . GLY A 1 103 ? 45.569 3.070 -35.868 1.00 58.50 103 GLY A O 1
ATOM 820 N N . ALA A 1 104 ? 46.126 4.224 -34.012 1.00 50.25 104 ALA A N 1
ATOM 821 C CA . ALA A 1 104 ? 46.965 5.242 -34.658 1.00 50.25 104 ALA A CA 1
ATOM 822 C C . ALA A 1 104 ? 48.278 5.461 -33.896 1.00 50.25 104 ALA A C 1
ATOM 824 O O . ALA A 1 104 ? 48.232 5.497 -32.646 1.00 50.25 104 ALA A O 1
#

Foldseek 3Di:
DDWDFDADPVRHTQWIFDDDPPPPDGTDTQHDDADDDDDDFQWDWDWDADPVVRDIDTDTDGHDGDPVSVVVVVVVVVVVVVVVVVVVVVVVVVVVCCVVVVPD

pLDDT: mean 79.13, std 15.09, range [47.06, 96.81]

Secondary structure (DSSP, 8-state):
-EEEEEE-TTS-EEEEEEE-SSTT-PPEEE-SPPPPPP--TTEEEEEEEETTTTEEEEEEEE-PPPHHHHHHHHHHHHHHHHHHHHHHHHHHHHHHHHHHHT--